Protein AF-A0A7C6YJ36-F1 (afdb_monomer)

Nearest PDB structures (foldseek):
  6dvb-assembly1_F  TM=4.652E-01  e=8.837E+00  Mycobacterium tuberculosis H37Rv

Sequence (70 aa):
MKSSVRNNDPRETLAHQLAEAGLNSKDAFIIALDSGLNVVDRDYLIDLGLKGNQLILAETCIKDFYWEYG

Solvent-accessible surface area (backbone atoms only — not comparable to full-atom values): 4069 Å² total; per-residue (Å²): 133,83,78,75,77,71,82,68,53,68,42,59,56,45,18,50,55,28,29,76,43,69,39,56,67,68,59,15,44,49,53,22,52,41,53,74,76,46,91,76,53,70,68,60,44,43,75,73,66,44,52,73,70,38,36,55,45,41,54,47,54,53,50,53,48,44,71,76,74,101

Mean predicted aligned error: 5.2 Å

Structure (mmCIF, N/CA/C/O backbone):
data_AF-A0A7C6YJ36-F1
#
_entry.id   AF-A0A7C6YJ36-F1
#
loop_
_atom_site.group_PDB
_atom_site.id
_atom_site.type_symbol
_atom_site.label_atom_id
_atom_site.label_alt_id
_atom_site.label_comp_id
_atom_site.label_asym_id
_atom_site.label_entity_id
_atom_site.label_seq_id
_atom_site.pdbx_PDB_ins_code
_atom_site.Cartn_x
_atom_site.Cartn_y
_atom_site.Cartn_z
_atom_site.occupancy
_atom_site.B_iso_or_equiv
_atom_site.auth_seq_id
_atom_site.auth_comp_id
_atom_site.auth_asym_id
_atom_site.auth_atom_id
_atom_site.pdbx_PDB_model_num
ATOM 1 N N . MET A 1 1 ? 36.125 -2.183 6.630 1.00 39.94 1 MET A N 1
ATOM 2 C CA . MET A 1 1 ? 34.838 -2.883 6.432 1.00 39.94 1 MET A CA 1
ATOM 3 C C . MET A 1 1 ? 34.115 -2.200 5.287 1.00 39.94 1 MET A C 1
ATOM 5 O O . MET A 1 1 ? 33.736 -1.049 5.439 1.00 39.94 1 MET A O 1
ATOM 9 N N . LYS A 1 2 ? 34.016 -2.845 4.119 1.00 40.69 2 LYS A N 1
ATOM 10 C CA . LYS A 1 2 ? 33.136 -2.361 3.050 1.00 40.69 2 LYS A CA 1
ATOM 11 C C . LYS A 1 2 ? 31.711 -2.578 3.549 1.00 40.69 2 LYS A C 1
ATOM 13 O O . LYS A 1 2 ? 31.335 -3.728 3.761 1.00 40.69 2 LYS A O 1
ATOM 18 N N . SER A 1 3 ? 30.965 -1.507 3.809 1.00 45.84 3 SER A N 1
ATOM 19 C CA . SER A 1 3 ? 29.517 -1.616 3.936 1.00 45.84 3 SER A CA 1
ATOM 20 C C . SER A 1 3 ? 29.030 -2.206 2.619 1.00 45.84 3 SER A C 1
ATOM 22 O O . SER A 1 3 ? 29.135 -1.587 1.562 1.00 45.84 3 SER A O 1
ATOM 24 N N . SER A 1 4 ? 28.610 -3.468 2.664 1.00 44.66 4 SER A N 1
ATOM 25 C CA . SER A 1 4 ? 27.832 -4.053 1.587 1.00 44.66 4 SER A CA 1
ATOM 26 C C . SER A 1 4 ? 26.607 -3.165 1.482 1.00 44.66 4 SER A C 1
ATOM 28 O O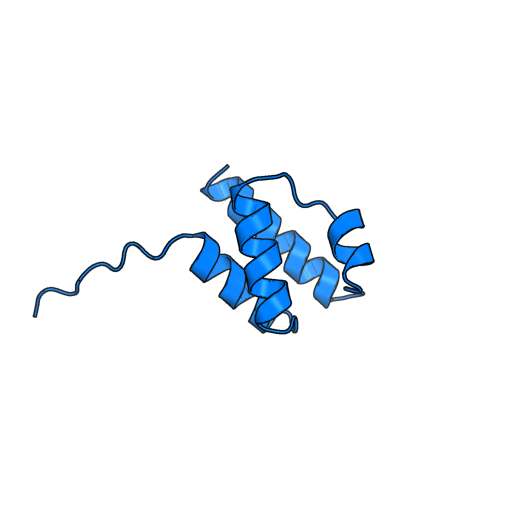 . SER A 1 4 ? 25.766 -3.193 2.379 1.00 44.66 4 SER A O 1
ATOM 30 N N . VAL A 1 5 ? 26.551 -2.318 0.456 1.00 51.50 5 VAL A N 1
ATOM 31 C CA . VAL A 1 5 ? 25.309 -1.677 0.048 1.00 51.50 5 VAL A CA 1
ATOM 32 C C . VAL A 1 5 ? 24.382 -2.852 -0.225 1.00 51.50 5 VAL A C 1
ATOM 34 O O . VAL A 1 5 ? 24.537 -3.547 -1.227 1.00 51.50 5 VAL A O 1
ATOM 37 N N . ARG A 1 6 ? 23.527 -3.202 0.742 1.00 57.38 6 ARG A N 1
ATOM 38 C CA . ARG A 1 6 ? 22.394 -4.053 0.426 1.00 57.38 6 ARG A CA 1
ATOM 39 C C . ARG A 1 6 ? 21.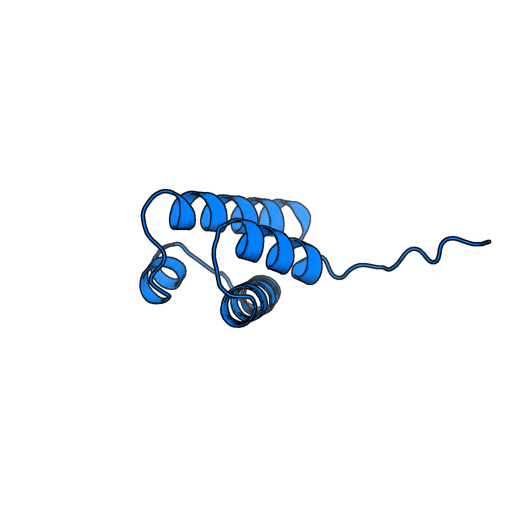633 -3.221 -0.590 1.00 57.38 6 ARG A C 1
ATOM 41 O O . ARG A 1 6 ? 21.187 -2.123 -0.264 1.00 57.38 6 ARG A O 1
ATOM 48 N N . ASN A 1 7 ? 21.573 -3.699 -1.826 1.00 54.59 7 ASN A N 1
ATOM 49 C CA . ASN A 1 7 ? 20.521 -3.284 -2.734 1.00 54.59 7 ASN A CA 1
ATOM 50 C C . ASN A 1 7 ? 19.233 -3.780 -2.072 1.00 54.59 7 ASN A C 1
ATOM 52 O O . ASN A 1 7 ? 18.815 -4.904 -2.331 1.00 54.59 7 ASN A O 1
ATOM 56 N N . ASN A 1 8 ? 18.722 -3.022 -1.098 1.00 72.88 8 ASN A N 1
ATOM 5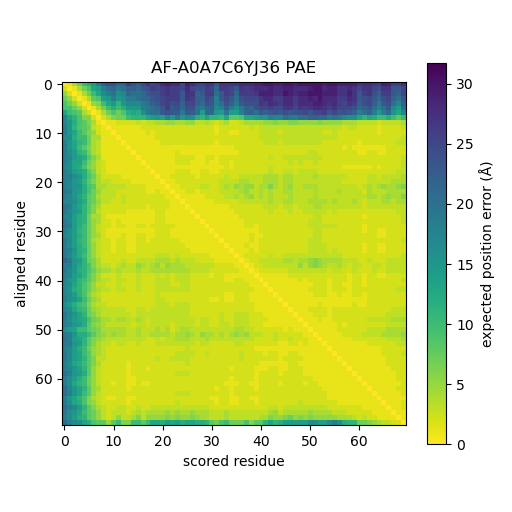7 C CA . ASN A 1 8 ? 17.445 -3.316 -0.479 1.00 72.88 8 ASN A CA 1
ATOM 58 C C . ASN A 1 8 ? 16.444 -3.153 -1.609 1.00 72.88 8 ASN A C 1
ATOM 60 O O . ASN A 1 8 ? 16.331 -2.072 -2.188 1.00 72.88 8 ASN A O 1
ATOM 64 N N . ASP A 1 9 ? 15.810 -4.256 -1.977 1.00 88.00 9 ASP A N 1
ATOM 65 C CA . ASP A 1 9 ? 14.684 -4.226 -2.885 1.00 88.00 9 ASP A CA 1
ATOM 66 C C . ASP A 1 9 ? 13.711 -3.149 -2.374 1.00 88.00 9 ASP A C 1
ATOM 68 O O . ASP A 1 9 ? 13.372 -3.171 -1.187 1.00 88.00 9 ASP A O 1
ATOM 72 N N . PRO A 1 10 ? 13.288 -2.172 -3.194 1.00 91.81 10 PRO A N 1
ATOM 73 C CA . PRO A 1 10 ? 12.430 -1.090 -2.715 1.00 91.81 10 PRO A CA 1
ATOM 74 C C . PRO A 1 10 ? 11.115 -1.614 -2.117 1.00 91.81 10 PRO A C 1
ATOM 76 O O . PRO A 1 10 ? 10.524 -0.970 -1.248 1.00 91.81 10 PRO A O 1
ATOM 79 N N . ARG A 1 11 ? 10.705 -2.835 -2.486 1.00 93.56 11 ARG A N 1
ATOM 80 C CA . ARG A 1 11 ? 9.566 -3.541 -1.890 1.00 93.56 11 ARG A CA 1
ATOM 81 C C . ARG A 1 11 ? 9.816 -3.940 -0.433 1.00 93.56 11 ARG A C 1
ATOM 83 O O . ARG A 1 11 ? 8.871 -3.974 0.346 1.00 93.56 11 ARG A O 1
ATOM 90 N N . GLU A 1 12 ? 11.058 -4.202 -0.021 1.00 92.44 12 GLU A N 1
ATOM 91 C CA . GLU A 1 12 ? 11.391 -4.449 1.392 1.00 92.44 12 GLU A CA 1
ATOM 92 C C . GLU A 1 12 ? 11.164 -3.193 2.241 1.00 92.44 12 GLU A C 1
ATOM 94 O O . GLU A 1 12 ? 10.605 -3.281 3.337 1.00 92.44 12 GLU A O 1
ATOM 99 N N . THR A 1 13 ? 11.541 -2.018 1.724 1.00 92.94 13 THR A N 1
ATOM 100 C CA . THR A 1 13 ? 11.271 -0.735 2.388 1.00 92.94 13 THR A CA 1
ATOM 101 C C . THR A 1 13 ? 9.769 -0.468 2.468 1.00 92.94 13 THR A C 1
ATOM 103 O O . THR A 1 13 ? 9.271 -0.142 3.546 1.00 92.94 13 THR A O 1
ATOM 106 N N . LEU A 1 14 ? 9.034 -0.679 1.370 1.00 95.25 14 LEU A N 1
ATOM 107 C CA . LEU A 1 14 ? 7.577 -0.529 1.348 1.00 95.25 14 LEU A CA 1
ATOM 108 C C . LEU A 1 14 ? 6.894 -1.468 2.358 1.00 95.25 14 LEU A C 1
ATOM 110 O O . LEU A 1 14 ? 6.049 -1.028 3.136 1.00 95.25 14 LEU A O 1
ATOM 114 N N . ALA A 1 15 ? 7.295 -2.741 2.411 1.00 95.62 15 ALA A N 1
ATOM 115 C CA . ALA A 1 15 ? 6.760 -3.701 3.377 1.00 95.62 15 ALA A CA 1
ATOM 116 C C . ALA A 1 15 ? 7.002 -3.253 4.829 1.00 95.62 15 ALA A C 1
ATOM 118 O O . ALA A 1 15 ? 6.129 -3.416 5.680 1.00 95.62 15 ALA A O 1
ATOM 119 N N . HIS A 1 16 ? 8.160 -2.654 5.123 1.00 93.56 16 HIS A N 1
ATOM 120 C CA . HIS A 1 16 ? 8.436 -2.109 6.451 1.00 93.56 16 HIS A CA 1
ATOM 121 C C . HIS A 1 16 ? 7.522 -0.919 6.781 1.00 93.56 16 HIS A C 1
ATOM 123 O O . HIS A 1 16 ? 6.910 -0.900 7.845 1.00 93.56 16 HIS A O 1
ATOM 129 N N . GLN A 1 17 ? 7.356 0.031 5.858 1.00 92.38 17 GLN 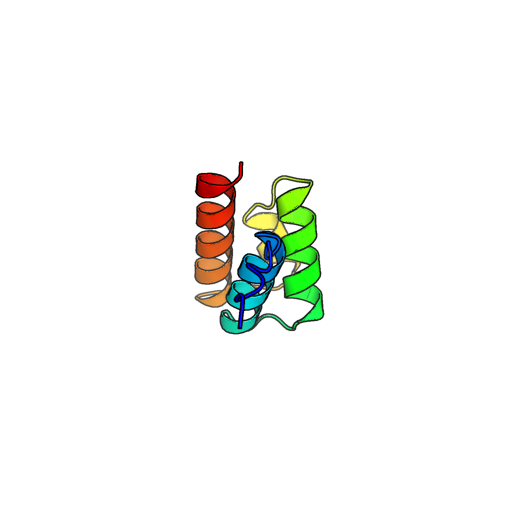A N 1
ATOM 130 C CA . GLN A 1 17 ? 6.471 1.188 6.049 1.00 92.38 17 GLN A CA 1
ATOM 131 C C . GLN A 1 17 ? 5.005 0.777 6.253 1.00 92.38 17 GLN A C 1
ATOM 133 O O . GLN A 1 17 ? 4.316 1.323 7.113 1.00 92.38 17 GLN A O 1
ATOM 138 N N . LEU A 1 18 ? 4.535 -0.224 5.506 1.00 94.81 18 LEU A N 1
ATOM 139 C CA . LEU A 1 18 ? 3.188 -0.774 5.654 1.00 94.81 18 LEU A CA 1
ATOM 140 C C . LEU A 1 18 ? 3.000 -1.480 7.005 1.00 94.81 18 LEU A C 1
ATOM 142 O O . LEU A 1 18 ? 1.945 -1.347 7.626 1.00 94.81 18 LEU A O 1
ATOM 146 N N . ALA A 1 19 ? 4.018 -2.191 7.496 1.00 93.06 19 ALA A N 1
ATOM 147 C CA . ALA A 1 19 ? 3.977 -2.780 8.832 1.00 93.06 19 ALA A CA 1
ATOM 148 C C . ALA A 1 19 ? 3.894 -1.702 9.929 1.00 93.06 19 ALA A C 1
ATOM 150 O O . ALA A 1 19 ? 3.085 -1.824 10.849 1.00 93.06 19 ALA A O 1
ATOM 151 N N . GLU A 1 20 ? 4.647 -0.605 9.793 1.00 88.25 20 GLU A N 1
ATOM 152 C CA . GLU A 1 20 ? 4.564 0.559 10.691 1.00 88.25 20 GLU A CA 1
ATOM 153 C C . GLU A 1 20 ? 3.198 1.271 10.607 1.00 88.25 20 GLU A C 1
ATOM 155 O O . GLU A 1 20 ? 2.720 1.826 11.597 1.00 88.25 20 GLU A O 1
ATOM 160 N N . ALA A 1 21 ? 2.501 1.183 9.467 1.00 86.19 21 ALA A N 1
ATOM 161 C CA . ALA A 1 21 ? 1.106 1.618 9.321 1.00 86.19 21 ALA A CA 1
ATOM 162 C C . ALA A 1 21 ? 0.089 0.682 10.020 1.00 86.19 21 ALA A C 1
ATOM 164 O O . ALA A 1 21 ? -1.125 0.916 9.987 1.00 86.19 21 ALA A O 1
ATOM 165 N N . GLY A 1 22 ? 0.569 -0.367 10.693 1.00 86.94 22 GLY A N 1
ATOM 166 C CA . GLY A 1 22 ? -0.224 -1.280 11.509 1.00 86.94 22 GLY A CA 1
ATOM 167 C C . GLY A 1 22 ? -0.779 -2.481 10.750 1.00 86.94 22 GLY A C 1
ATOM 168 O O . GLY A 1 22 ? -1.688 -3.142 11.256 1.00 86.94 22 GLY A O 1
ATOM 169 N N . LEU A 1 23 ? -0.264 -2.772 9.552 1.00 90.44 23 LEU A N 1
ATOM 170 C CA . LEU A 1 23 ? -0.547 -4.033 8.875 1.00 90.44 23 LEU A CA 1
ATOM 171 C C . LEU A 1 23 ? 0.303 -5.138 9.494 1.00 90.44 23 LEU A C 1
ATOM 173 O O . LEU A 1 23 ? 1.443 -4.924 9.908 1.00 90.44 23 LEU A O 1
ATOM 177 N N . ASN A 1 24 ? -0.230 -6.356 9.531 1.00 90.88 24 ASN A N 1
ATOM 178 C CA . ASN A 1 24 ? 0.610 -7.487 9.896 1.00 90.88 24 ASN A CA 1
ATOM 179 C C . ASN A 1 24 ? 1.672 -7.723 8.806 1.00 90.88 24 ASN A C 1
ATOM 181 O O . ASN A 1 24 ? 1.488 -7.380 7.637 1.00 90.88 24 ASN A O 1
ATOM 185 N N . SER A 1 25 ? 2.788 -8.345 9.187 1.00 90.62 25 SER A N 1
ATOM 186 C CA . SER A 1 25 ? 3.937 -8.519 8.293 1.00 90.62 25 SER A CA 1
ATOM 187 C C . SER A 1 25 ? 3.624 -9.327 7.032 1.00 90.62 25 SER A C 1
ATOM 189 O O . SER A 1 25 ? 4.287 -9.137 6.016 1.00 90.62 25 SER A O 1
ATOM 191 N N . LYS A 1 26 ? 2.631 -10.227 7.079 1.00 92.31 26 LYS A N 1
ATOM 192 C CA . LYS A 1 26 ? 2.228 -11.019 5.913 1.00 92.31 26 LYS A CA 1
ATOM 193 C C . LYS A 1 26 ? 1.525 -10.136 4.884 1.00 92.31 26 LYS A C 1
ATOM 195 O O . LYS A 1 26 ? 1.907 -10.165 3.719 1.00 92.31 26 LYS A O 1
ATOM 200 N N . ASP A 1 27 ? 0.545 -9.349 5.314 1.00 91.75 27 ASP A N 1
ATOM 201 C CA .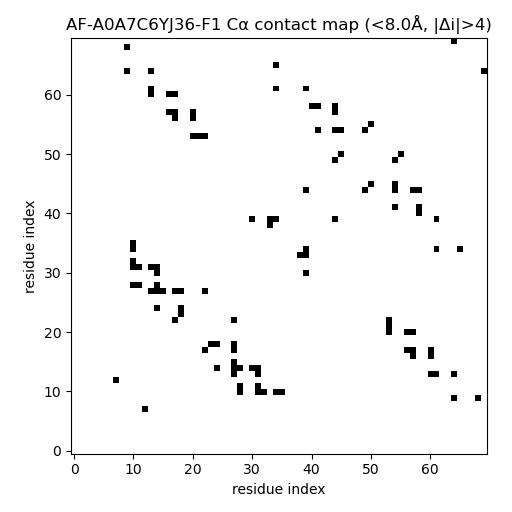 ASP A 1 27 ? -0.214 -8.472 4.419 1.00 91.75 27 ASP A CA 1
ATOM 202 C C . ASP A 1 27 ? 0.683 -7.361 3.867 1.00 91.75 27 ASP A C 1
ATOM 204 O O . ASP A 1 27 ? 0.689 -7.117 2.666 1.00 91.75 27 ASP A O 1
ATOM 208 N N . ALA A 1 28 ? 1.533 -6.768 4.711 1.00 94.88 28 ALA A N 1
ATOM 209 C CA . ALA A 1 28 ? 2.511 -5.770 4.285 1.00 94.88 28 ALA A CA 1
ATOM 210 C C . ALA A 1 28 ? 3.461 -6.298 3.192 1.00 94.88 28 ALA A C 1
ATOM 212 O O . ALA A 1 28 ? 3.734 -5.605 2.213 1.00 94.88 28 ALA A O 1
ATOM 213 N N . PHE A 1 29 ? 3.932 -7.542 3.328 1.00 94.69 29 PHE A N 1
ATOM 214 C CA . PHE A 1 29 ? 4.779 -8.186 2.324 1.00 94.69 29 PHE A CA 1
ATOM 215 C C . PHE A 1 29 ? 4.034 -8.460 1.011 1.00 94.69 29 PHE A C 1
ATOM 217 O O . PHE A 1 29 ? 4.583 -8.213 -0.062 1.00 94.69 29 PHE A O 1
ATOM 224 N N . ILE A 1 30 ? 2.789 -8.946 1.082 1.00 94.00 30 ILE A N 1
ATOM 225 C CA . ILE A 1 30 ? 1.969 -9.221 -0.109 1.00 94.00 30 ILE A CA 1
ATOM 226 C C . ILE A 1 30 ? 1.679 -7.928 -0.869 1.00 94.00 30 ILE A C 1
ATOM 228 O O . ILE A 1 30 ? 1.921 -7.874 -2.069 1.00 94.00 30 ILE A O 1
ATOM 232 N N . ILE A 1 31 ? 1.254 -6.871 -0.176 1.00 95.00 31 ILE A N 1
ATOM 233 C CA . ILE A 1 31 ? 0.987 -5.567 -0.794 1.00 95.00 31 ILE A CA 1
ATOM 234 C C . ILE A 1 31 ? 2.247 -5.014 -1.462 1.00 95.00 31 ILE A C 1
ATOM 236 O O . ILE A 1 31 ? 2.169 -4.461 -2.556 1.00 95.00 31 ILE A O 1
ATOM 240 N N . ALA A 1 32 ? 3.415 -5.163 -0.833 1.00 95.50 32 ALA A N 1
ATOM 241 C CA . ALA A 1 32 ? 4.668 -4.698 -1.413 1.00 95.50 32 ALA A CA 1
ATOM 242 C C . ALA A 1 32 ? 5.076 -5.494 -2.664 1.00 95.50 32 ALA A C 1
ATOM 244 O O . ALA A 1 32 ? 5.580 -4.918 -3.629 1.00 95.50 32 ALA A O 1
ATOM 245 N N . LEU A 1 33 ? 4.837 -6.809 -2.675 1.00 95.00 33 LEU A N 1
ATOM 246 C CA . LEU A 1 33 ? 5.013 -7.629 -3.873 1.00 95.00 33 LEU A CA 1
ATOM 247 C C . LEU A 1 33 ? 4.045 -7.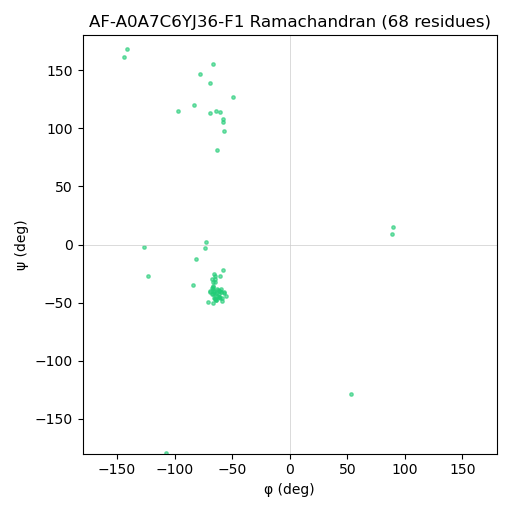220 -4.981 1.00 95.00 33 LEU A C 1
ATOM 249 O O . LEU A 1 33 ? 4.491 -7.018 -6.110 1.00 95.00 33 LEU A O 1
ATOM 253 N N . ASP A 1 34 ? 2.763 -7.066 -4.650 1.00 95.88 34 ASP A N 1
ATOM 254 C CA . ASP A 1 34 ? 1.727 -6.659 -5.596 1.00 95.88 34 ASP A CA 1
ATOM 255 C C . ASP A 1 34 ? 2.018 -5.271 -6.151 1.00 95.88 34 ASP A C 1
ATOM 257 O O . ASP A 1 34 ? 1.911 -5.090 -7.353 1.00 95.88 34 ASP A O 1
ATOM 261 N N . SER A 1 35 ? 2.509 -4.335 -5.337 1.00 95.19 35 SER A N 1
ATOM 262 C CA . SER A 1 35 ? 2.903 -3.002 -5.810 1.00 95.19 35 SER A CA 1
ATOM 263 C C . SER A 1 35 ? 4.098 -3.049 -6.767 1.00 95.19 35 SER A C 1
ATOM 265 O O . SER A 1 35 ? 4.258 -2.184 -7.613 1.00 95.19 35 SER A O 1
ATOM 267 N N . GLY A 1 36 ? 4.949 -4.074 -6.691 1.00 93.06 36 GLY A N 1
ATOM 268 C CA . GLY A 1 36 ? 6.030 -4.267 -7.661 1.00 93.06 36 GLY A CA 1
ATOM 269 C C . GLY A 1 36 ? 5.607 -4.929 -8.975 1.00 93.06 36 GLY A C 1
ATOM 270 O O . GLY A 1 36 ? 6.415 -4.989 -9.899 1.00 93.06 36 GLY A O 1
ATOM 271 N N . LEU A 1 37 ? 4.397 -5.491 -9.049 1.00 92.44 37 LEU A N 1
ATOM 272 C CA . LEU A 1 37 ? 3.935 -6.313 -10.178 1.00 92.44 37 LEU A CA 1
ATOM 273 C C . LEU A 1 37 ? 2.644 -5.793 -10.823 1.00 92.44 37 LEU A C 1
ATOM 275 O O . LEU A 1 37 ? 2.410 -6.043 -12.002 1.00 92.44 37 LEU A O 1
ATOM 279 N N . ASN A 1 38 ? 1.814 -5.093 -10.055 1.00 92.06 38 ASN A N 1
ATOM 280 C CA . ASN A 1 38 ? 0.464 -4.655 -10.375 1.00 92.06 38 ASN A CA 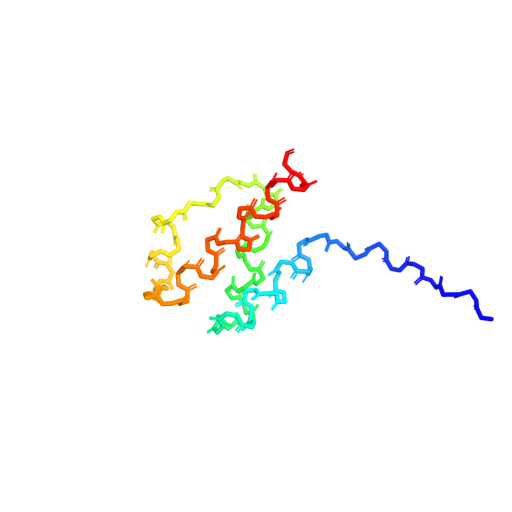1
ATOM 281 C C . ASN A 1 38 ? 0.220 -3.247 -9.814 1.00 92.06 38 ASN A C 1
ATOM 283 O O . ASN A 1 38 ? 0.968 -2.747 -8.979 1.00 92.06 38 ASN A O 1
ATOM 287 N N 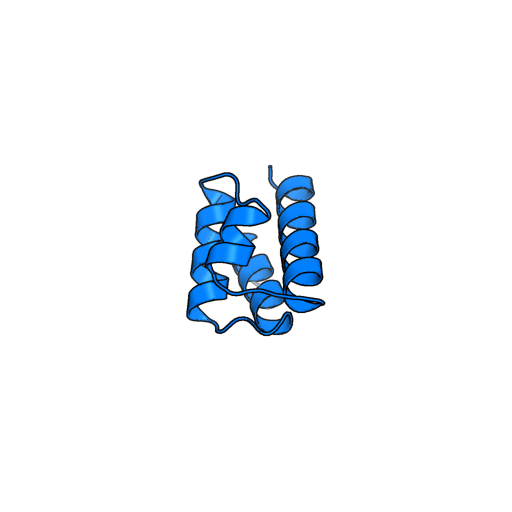. VAL A 1 39 ? -0.881 -2.628 -10.241 1.00 92.56 39 VAL A N 1
ATOM 288 C CA . VAL A 1 39 ? -1.378 -1.405 -9.607 1.00 92.56 39 VAL A CA 1
ATOM 289 C C . VAL A 1 39 ? -2.199 -1.788 -8.381 1.00 92.56 39 VAL A C 1
ATOM 291 O O . VAL A 1 39 ? -3.215 -2.471 -8.491 1.00 92.56 39 VAL A O 1
ATOM 294 N N . VAL A 1 40 ? -1.755 -1.316 -7.224 1.00 95.94 40 VAL A N 1
ATOM 295 C CA . VAL A 1 40 ? -2.476 -1.389 -5.951 1.00 95.94 40 VAL A CA 1
ATOM 296 C C . VAL A 1 40 ? -3.194 -0.065 -5.727 1.00 95.94 40 VAL A C 1
ATOM 298 O O . VAL A 1 40 ? -2.553 0.976 -5.570 1.00 95.94 40 VAL A O 1
ATOM 301 N N . ASP A 1 41 ? -4.523 -0.108 -5.718 1.00 95.50 41 ASP A N 1
ATOM 302 C CA . ASP A 1 41 ? -5.377 1.052 -5.498 1.00 95.50 41 ASP A CA 1
ATOM 303 C C . ASP A 1 41 ? -6.055 1.026 -4.121 1.00 95.50 41 ASP A C 1
ATOM 305 O O . ASP A 1 41 ? -5.847 0.147 -3.282 1.00 95.50 41 ASP A O 1
ATOM 309 N N . ARG A 1 42 ? -6.862 2.055 -3.873 1.00 95.81 42 ARG A N 1
ATOM 310 C CA . ARG A 1 42 ? -7.578 2.230 -2.614 1.00 95.81 42 ARG A CA 1
ATOM 311 C C . ARG A 1 42 ? -8.587 1.118 -2.339 1.00 95.81 42 ARG A C 1
ATOM 313 O O . ARG A 1 42 ? -8.739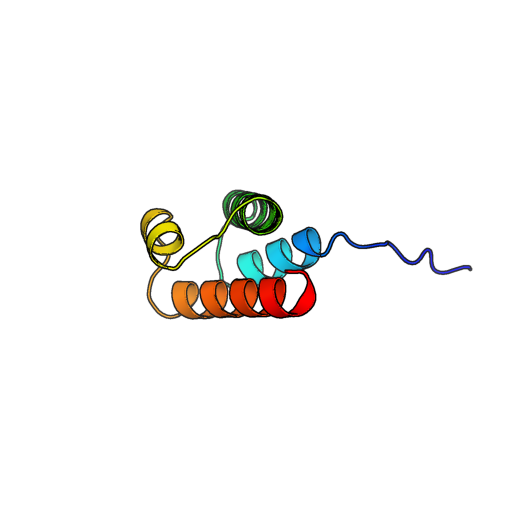 0.735 -1.180 1.00 95.81 42 ARG A O 1
ATOM 320 N N . ASP A 1 43 ? -9.284 0.641 -3.364 1.00 95.94 43 ASP A N 1
ATOM 321 C CA . ASP A 1 43 ? -10.350 -0.344 -3.197 1.00 95.94 43 ASP A CA 1
ATOM 322 C C . ASP A 1 43 ? -9.750 -1.690 -2.778 1.00 95.94 43 ASP A C 1
ATOM 324 O O . ASP A 1 43 ? -10.213 -2.292 -1.809 1.00 95.94 43 ASP A O 1
ATOM 328 N N . TYR A 1 44 ? -8.619 -2.077 -3.376 1.00 94.75 44 TYR A N 1
ATOM 329 C CA . TYR A 1 44 ? -7.840 -3.236 -2.938 1.00 94.75 44 TYR A CA 1
ATOM 330 C C . TYR A 1 44 ? -7.439 -3.147 -1.452 1.00 94.75 44 TYR A C 1
ATOM 332 O O . TYR A 1 44 ? -7.581 -4.110 -0.697 1.00 94.75 44 TYR A O 1
ATOM 340 N N . LEU A 1 45 ? -6.972 -1.982 -0.987 1.00 93.88 45 LEU A N 1
ATOM 341 C CA . LEU A 1 45 ? -6.588 -1.791 0.419 1.00 93.88 45 LEU A CA 1
ATOM 342 C C . LEU A 1 45 ? -7.790 -1.876 1.374 1.00 93.88 45 LEU A C 1
ATOM 344 O O . LEU A 1 45 ? -7.664 -2.393 2.488 1.00 93.88 45 LEU A O 1
ATOM 348 N N . ILE A 1 46 ? -8.956 -1.385 0.949 1.00 94.38 46 ILE A N 1
ATOM 349 C CA . ILE A 1 46 ? -10.209 -1.509 1.705 1.00 94.38 46 ILE A CA 1
ATOM 350 C C . ILE A 1 46 ? -10.641 -2.977 1.797 1.00 94.38 46 ILE A C 1
ATOM 352 O O . ILE A 1 46 ? -11.056 -3.408 2.877 1.00 94.38 46 ILE A O 1
ATOM 356 N N . ASP A 1 47 ? -10.493 -3.749 0.720 1.00 92.38 47 ASP A N 1
ATOM 357 C CA . ASP A 1 47 ? -10.802 -5.185 0.686 1.00 92.38 47 ASP A CA 1
ATOM 358 C C . ASP A 1 47 ? -9.881 -6.003 1.608 1.00 92.38 47 ASP A C 1
ATOM 360 O O . ASP A 1 47 ? -10.318 -6.987 2.210 1.00 92.38 47 ASP A O 1
ATOM 364 N N . LEU A 1 48 ? -8.642 -5.545 1.824 1.00 89.31 48 LEU A N 1
ATOM 365 C CA . LEU A 1 48 ? -7.736 -6.071 2.857 1.00 89.31 48 LEU A CA 1
ATOM 366 C C . LEU A 1 48 ? -8.113 -5.647 4.289 1.00 89.31 48 LEU A C 1
ATOM 368 O O . LEU A 1 48 ? -7.485 -6.067 5.261 1.00 89.31 48 LEU A O 1
ATOM 372 N N . GLY A 1 49 ? -9.153 -4.830 4.444 1.00 90.31 49 GLY A N 1
ATOM 373 C CA . GLY A 1 49 ? -9.700 -4.426 5.733 1.00 90.31 49 GLY A CA 1
ATOM 374 C C . GLY A 1 49 ? -9.057 -3.180 6.342 1.00 90.31 49 GLY A C 1
ATOM 375 O O . GLY A 1 49 ? -9.383 -2.856 7.489 1.00 90.31 49 GLY A O 1
ATOM 376 N N . LEU A 1 50 ? -8.198 -2.457 5.611 1.00 91.38 50 LEU A N 1
ATOM 377 C CA . LEU A 1 50 ? -7.617 -1.199 6.088 1.00 91.38 50 LEU A CA 1
ATOM 378 C C . LEU A 1 50 ? -8.688 -0.107 6.160 1.00 91.38 50 LEU A C 1
ATOM 380 O O . LEU A 1 50 ? -9.532 0.041 5.276 1.00 91.38 50 LEU A O 1
ATOM 384 N N . LYS A 1 51 ? -8.643 0.697 7.228 1.00 92.81 51 LYS A N 1
ATOM 385 C CA . LYS A 1 51 ? -9.610 1.778 7.474 1.00 92.81 51 LYS A CA 1
ATOM 386 C C . LYS A 1 51 ? -8.939 2.987 8.118 1.00 92.81 51 LYS A C 1
ATOM 388 O O . LYS A 1 51 ? -7.868 2.880 8.714 1.00 92.81 51 LYS A O 1
ATOM 393 N N . GLY A 1 52 ? -9.605 4.140 8.032 1.00 92.69 52 GLY A N 1
ATOM 394 C CA . GLY A 1 52 ? -9.187 5.370 8.709 1.00 92.69 52 GLY A CA 1
ATOM 395 C C . GLY A 1 52 ? -7.732 5.742 8.411 1.00 92.69 52 GLY A C 1
ATOM 396 O O . GLY A 1 52 ? -7.323 5.779 7.253 1.00 92.69 52 GLY A O 1
ATOM 397 N N . ASN A 1 53 ? -6.948 5.983 9.463 1.00 91.25 53 ASN A N 1
ATOM 398 C CA . ASN A 1 53 ? -5.550 6.400 9.334 1.00 91.25 53 ASN A CA 1
ATOM 399 C C . ASN A 1 53 ? -4.652 5.334 8.692 1.00 91.25 53 ASN A C 1
ATOM 401 O O . ASN A 1 53 ? -3.721 5.695 7.982 1.00 91.25 53 ASN A O 1
ATOM 405 N N . GLN A 1 54 ? -4.936 4.043 8.898 1.00 90.81 54 GLN A N 1
ATOM 406 C CA . GLN A 1 54 ? -4.130 2.966 8.310 1.00 90.81 54 GLN A CA 1
ATOM 407 C C . GLN A 1 54 ? -4.233 2.974 6.785 1.00 90.81 54 GLN A C 1
ATOM 409 O O . GLN A 1 54 ? -3.224 2.872 6.096 1.00 90.81 54 GLN A O 1
ATOM 414 N N . LEU A 1 55 ? -5.451 3.167 6.264 1.00 94.12 55 LEU A N 1
ATOM 415 C CA . LEU A 1 55 ? -5.696 3.276 4.827 1.00 94.12 55 LEU A CA 1
ATOM 416 C C . LEU A 1 55 ? -4.954 4.476 4.223 1.00 94.12 55 LEU A C 1
ATOM 418 O O . LEU A 1 55 ? -4.291 4.334 3.204 1.00 94.12 55 LEU A O 1
ATOM 422 N N . ILE A 1 56 ? -5.016 5.640 4.879 1.00 94.75 56 ILE A N 1
ATOM 423 C CA . ILE A 1 56 ? -4.343 6.863 4.409 1.00 94.75 56 ILE A CA 1
ATOM 424 C C . ILE A 1 56 ? -2.819 6.679 4.372 1.00 94.75 56 ILE A C 1
ATOM 426 O O . ILE A 1 56 ? -2.176 7.072 3.398 1.00 94.75 56 ILE A O 1
ATOM 430 N N . LEU A 1 57 ? -2.237 6.081 5.417 1.00 93.81 57 LEU A N 1
ATOM 431 C CA . LEU A 1 57 ? -0.798 5.824 5.480 1.00 93.81 57 LEU A CA 1
ATOM 432 C C . LEU A 1 57 ? -0.364 4.826 4.404 1.00 93.81 57 LEU A C 1
ATOM 434 O O . LEU A 1 57 ? 0.576 5.115 3.672 1.00 93.81 57 LEU A O 1
ATOM 438 N N . ALA A 1 58 ? -1.083 3.711 4.249 1.00 94.19 58 ALA A N 1
ATOM 439 C CA . ALA A 1 58 ? -0.782 2.720 3.220 1.00 94.19 58 ALA A CA 1
ATOM 440 C C . ALA A 1 58 ? -0.876 3.309 1.805 1.00 94.19 58 ALA A C 1
ATOM 442 O O . ALA A 1 58 ? 0.048 3.136 1.014 1.00 94.19 58 ALA A O 1
ATOM 443 N N . GLU A 1 59 ? -1.934 4.072 1.506 1.00 95.69 59 GLU A N 1
ATOM 444 C CA . GLU A 1 59 ? -2.056 4.792 0.232 1.00 95.69 59 GLU A CA 1
ATOM 445 C C . GLU A 1 59 ? -0.876 5.738 -0.010 1.00 95.69 59 GLU A C 1
ATOM 447 O O . GLU A 1 59 ? -0.407 5.848 -1.140 1.00 95.69 59 GLU A O 1
ATOM 452 N N . THR A 1 60 ? -0.413 6.438 1.029 1.00 95.69 60 THR A N 1
ATOM 453 C CA . THR A 1 60 ? 0.717 7.371 0.919 1.00 95.69 60 THR A CA 1
ATOM 454 C C . THR A 1 60 ? 2.006 6.616 0.606 1.00 95.69 60 THR A C 1
ATOM 456 O O . THR A 1 60 ? 2.657 6.934 -0.381 1.00 95.69 60 THR A O 1
ATOM 459 N N . CYS A 1 61 ? 2.324 5.558 1.358 1.00 95.00 61 CYS A N 1
ATOM 460 C CA . CYS A 1 61 ? 3.529 4.756 1.125 1.00 95.00 61 CYS A CA 1
ATOM 461 C C . CYS A 1 61 ? 3.546 4.117 -0.269 1.00 95.00 61 CYS A C 1
ATOM 463 O O . CYS A 1 61 ? 4.579 4.095 -0.931 1.00 95.00 61 CYS A O 1
ATOM 465 N N . ILE A 1 62 ? 2.399 3.620 -0.734 1.00 95.88 62 ILE A N 1
ATOM 466 C CA . ILE A 1 62 ? 2.272 3.009 -2.061 1.00 95.88 62 ILE A CA 1
ATOM 467 C C . ILE A 1 62 ? 2.415 4.064 -3.167 1.00 95.88 62 ILE A C 1
ATOM 469 O O . ILE A 1 62 ? 3.084 3.814 -4.168 1.00 95.88 62 ILE A O 1
ATOM 473 N N . LYS A 1 63 ? 1.838 5.261 -2.989 1.00 95.44 63 LYS A N 1
ATOM 474 C CA . LYS A 1 63 ? 2.023 6.381 -3.926 1.00 95.44 63 LYS A CA 1
ATOM 475 C C . LYS A 1 63 ? 3.482 6.811 -4.011 1.00 95.44 63 LYS A C 1
ATOM 477 O O . LYS A 1 63 ? 3.975 6.988 -5.121 1.00 95.44 63 LYS A O 1
ATOM 482 N N . ASP A 1 64 ? 4.157 6.941 -2.872 1.00 94.50 64 ASP A N 1
ATOM 483 C CA . ASP A 1 64 ? 5.578 7.291 -2.820 1.00 94.50 64 ASP A CA 1
ATOM 484 C C . ASP A 1 64 ? 6.424 6.219 -3.523 1.00 94.50 64 ASP A C 1
ATOM 486 O O . ASP A 1 64 ? 7.279 6.544 -4.345 1.00 94.50 64 ASP A O 1
ATOM 490 N N . PHE A 1 65 ? 6.120 4.936 -3.296 1.00 95.19 65 PHE A N 1
ATOM 491 C CA . PHE A 1 65 ? 6.767 3.829 -3.998 1.00 95.19 65 PHE A CA 1
ATOM 492 C C . PHE A 1 65 ? 6.590 3.920 -5.522 1.00 95.19 65 PHE A C 1
ATOM 494 O O . PHE A 1 65 ? 7.572 3.826 -6.255 1.00 95.19 65 PHE A O 1
ATOM 501 N N . TYR A 1 66 ? 5.373 4.146 -6.027 1.00 95.12 66 TYR A N 1
ATOM 502 C CA . TYR A 1 66 ? 5.165 4.298 -7.473 1.00 95.12 66 TYR A CA 1
ATOM 503 C C . TYR A 1 66 ? 5.815 5.554 -8.043 1.00 95.12 66 TYR A C 1
ATOM 505 O O . TYR A 1 66 ? 6.249 5.546 -9.188 1.00 95.12 66 TYR A O 1
ATOM 513 N N . TRP A 1 67 ? 5.890 6.634 -7.269 1.00 94.50 67 TRP A N 1
ATOM 514 C CA . TRP A 1 67 ? 6.565 7.849 -7.708 1.00 94.50 67 TRP A CA 1
ATOM 515 C C . TRP A 1 67 ? 8.077 7.645 -7.869 1.00 94.50 67 TRP A C 1
ATOM 517 O O . TRP A 1 67 ? 8.682 8.209 -8.779 1.00 94.50 67 TRP A O 1
ATOM 527 N N . GLU A 1 68 ? 8.689 6.850 -6.990 1.00 91.88 68 GLU A N 1
ATOM 528 C CA . GLU A 1 68 ? 10.128 6.579 -7.015 1.00 91.88 68 GLU A CA 1
ATOM 529 C C . GLU A 1 68 ? 10.532 5.451 -7.979 1.00 91.88 68 GLU A C 1
ATOM 531 O O . GLU A 1 68 ? 11.617 5.518 -8.562 1.00 91.88 68 GLU A O 1
ATOM 536 N N . TYR A 1 69 ? 9.697 4.416 -8.135 1.00 86.81 69 TYR A N 1
ATOM 537 C CA . TYR A 1 69 ? 10.070 3.158 -8.805 1.00 86.81 69 TYR A CA 1
ATOM 538 C C . TYR A 1 69 ? 9.133 2.725 -9.947 1.00 86.81 69 TYR A C 1
ATOM 540 O O . TYR A 1 69 ? 9.389 1.679 -10.550 1.00 86.81 69 TYR A O 1
ATOM 548 N N . GLY A 1 70 ? 8.056 3.473 -10.213 1.00 72.00 70 GLY A N 1
ATOM 549 C CA . GLY A 1 70 ? 7.055 3.188 -11.252 1.00 72.00 70 GLY A CA 1
ATOM 550 C C . GLY A 1 70 ? 7.379 3.736 -12.637 1.00 72.00 70 GLY A C 1
ATOM 551 O O . GLY A 1 70 ? 8.217 4.658 -12.761 1.00 72.00 70 GLY A O 1
#

Foldseek 3Di:
DPPPPPPPPVLNVQLVQLVVLVDDSVVSSVVSVCLVPHDDDLVNVVVVVDDDSSSVSNRVSSVVCVVVPD

Radius of gyration: 12.58 Å; Cα contacts (8 Å, |Δi|>4): 57; chains: 1; bounding box: 46×19×23 Å

pLDDT: mean 88.0, std 14.16, range [39.94, 95.94]

Secondary structure (DSSP, 8-state):
---------HHHHHHHHHHHTT--HHHHHHHHHHHTTS---HHHHHHTT--HHHHHHHHHHHHHHHHHH-